Protein AF-A0A399ZL08-F1 (afdb_monomer_lite)

pLDDT: mean 86.12, std 14.03, range [38.22, 97.0]

Sequence (79 aa):
MLNMNPSPRTKAISILSKFRQEWQEAASGKSLLEVEGNIGMVLADLVNSFELASHEQSLVLGPQLFEEMREILYQPSRN

Structure (mmCIF, N/CA/C/O backbone):
data_AF-A0A399ZL08-F1
#
_entry.id   AF-A0A399ZL08-F1
#
loop_
_atom_site.group_PDB
_atom_site.id
_atom_site.type_symbol
_atom_site.label_atom_id
_atom_site.label_alt_id
_atom_site.label_comp_id
_atom_site.label_asym_id
_atom_site.label_entity_id
_atom_site.label_seq_id
_atom_site.pdbx_PDB_ins_code
_atom_site.Cartn_x
_atom_site.Cartn_y
_atom_site.Cartn_z
_atom_site.occupancy
_atom_site.B_iso_or_equiv
_atom_site.auth_seq_id
_atom_site.auth_comp_id
_atom_site.auth_asym_id
_atom_site.auth_atom_id
_atom_site.pdbx_PDB_model_num
ATOM 1 N N . MET A 1 1 ? 9.921 -27.923 -21.864 1.00 42.75 1 MET A N 1
ATOM 2 C CA . MET A 1 1 ? 9.818 -27.128 -20.623 1.00 42.75 1 MET A CA 1
ATOM 3 C C . MET A 1 1 ? 8.664 -26.157 -20.807 1.00 42.75 1 MET A C 1
ATOM 5 O O . MET A 1 1 ? 8.708 -25.376 -21.747 1.00 42.75 1 MET A O 1
ATOM 9 N N . LEU A 1 2 ? 7.589 -26.285 -20.024 1.00 53.00 2 LEU A N 1
ATOM 10 C CA . LEU A 1 2 ? 6.462 -25.347 -20.079 1.00 53.00 2 LEU A CA 1
ATOM 11 C C . LEU A 1 2 ? 6.926 -24.008 -19.498 1.00 53.00 2 LEU A C 1
ATOM 13 O O . LEU A 1 2 ? 7.608 -23.990 -18.477 1.00 53.00 2 LEU A O 1
ATOM 17 N N . ASN A 1 3 ? 6.599 -22.905 -20.168 1.00 55.97 3 ASN A N 1
ATOM 18 C CA . ASN A 1 3 ? 6.982 -21.567 -19.733 1.00 55.97 3 ASN A CA 1
ATOM 19 C C . ASN A 1 3 ? 6.298 -21.285 -18.380 1.00 55.97 3 ASN A C 1
ATOM 21 O O . ASN A 1 3 ? 5.092 -21.067 -18.329 1.00 55.97 3 ASN A O 1
ATOM 25 N N . MET A 1 4 ? 7.054 -21.353 -17.281 1.00 67.75 4 MET A N 1
ATOM 26 C CA . MET A 1 4 ? 6.553 -21.243 -15.901 1.00 67.75 4 MET A CA 1
ATOM 27 C C . MET A 1 4 ? 6.287 -19.798 -15.452 1.00 67.75 4 MET A C 1
ATOM 29 O O . MET A 1 4 ? 6.085 -19.551 -14.267 1.00 67.75 4 MET A O 1
ATOM 33 N N . ASN A 1 5 ? 6.290 -18.826 -16.366 1.00 73.56 5 ASN A N 1
ATOM 34 C CA . ASN A 1 5 ? 6.053 -17.436 -16.000 1.00 73.56 5 ASN A CA 1
ATOM 35 C C . ASN A 1 5 ? 4.551 -17.202 -15.778 1.00 73.56 5 ASN A C 1
ATOM 37 O O . ASN A 1 5 ? 3.780 -17.289 -16.739 1.00 73.56 5 ASN A O 1
ATOM 41 N N . PRO A 1 6 ? 4.108 -16.898 -14.541 1.00 78.44 6 PRO A N 1
ATOM 42 C CA . PRO A 1 6 ? 2.705 -16.620 -14.281 1.00 78.44 6 PRO A CA 1
ATOM 43 C C . PRO A 1 6 ? 2.261 -15.391 -15.076 1.00 78.44 6 PRO A C 1
ATOM 45 O O . PRO A 1 6 ? 3.010 -14.418 -15.211 1.00 78.44 6 PRO A O 1
ATOM 48 N N . SER A 1 7 ? 1.030 -15.438 -15.591 1.00 90.88 7 SER A N 1
ATOM 49 C CA . SER A 1 7 ? 0.450 -14.318 -16.334 1.00 90.88 7 SER A CA 1
ATOM 50 C C . SER A 1 7 ? 0.458 -13.034 -15.485 1.00 90.88 7 SER A C 1
ATOM 52 O O . SER A 1 7 ? 0.352 -13.124 -14.256 1.00 90.88 7 SER A O 1
ATOM 54 N N . PRO A 1 8 ? 0.505 -11.836 -16.098 1.00 90.25 8 PRO A N 1
ATOM 55 C CA . PRO A 1 8 ? 0.406 -10.573 -15.363 1.00 90.25 8 PRO A CA 1
ATOM 56 C C . PRO A 1 8 ? -0.810 -10.519 -14.427 1.00 90.25 8 PRO A C 1
ATOM 58 O O . PRO A 1 8 ? -0.700 -10.085 -13.285 1.00 90.25 8 PRO A O 1
ATOM 61 N N . ARG A 1 9 ? -1.952 -11.067 -14.866 1.00 91.94 9 ARG A N 1
ATOM 62 C CA . ARG A 1 9 ? -3.167 -11.179 -14.047 1.00 91.94 9 ARG A CA 1
ATOM 63 C C . ARG A 1 9 ? -2.960 -12.068 -12.820 1.00 91.94 9 ARG A C 1
ATOM 65 O O . ARG A 1 9 ? -3.395 -11.713 -11.732 1.00 91.94 9 ARG A O 1
ATOM 72 N N . THR A 1 10 ? -2.304 -13.216 -12.982 1.00 94.12 10 THR A N 1
ATOM 73 C CA . THR A 1 10 ? -2.002 -14.135 -11.871 1.00 94.12 10 THR A CA 1
ATOM 74 C C . THR A 1 10 ? -1.081 -13.474 -10.848 1.00 94.12 10 THR A C 1
ATOM 76 O O . THR A 1 10 ? -1.336 -13.576 -9.651 1.00 94.12 10 THR A O 1
ATOM 79 N N . LYS A 1 11 ? -0.054 -12.749 -11.312 1.00 91.44 11 LYS A N 1
ATOM 80 C CA . LYS A 1 11 ? 0.843 -11.977 -10.440 1.00 91.44 11 LYS A CA 1
ATOM 81 C C . LYS A 1 11 ? 0.080 -10.900 -9.668 1.00 91.44 11 LYS A C 1
ATOM 83 O O . LYS A 1 11 ? 0.174 -10.863 -8.447 1.00 91.44 11 LYS A O 1
ATOM 88 N N . ALA A 1 12 ? -0.743 -10.104 -10.354 1.00 92.62 12 ALA A N 1
ATOM 89 C CA . ALA A 1 12 ? -1.553 -9.063 -9.721 1.00 92.62 12 ALA A CA 1
ATOM 90 C C . ALA A 1 12 ? -2.499 -9.630 -8.651 1.00 92.62 12 ALA A C 1
ATOM 92 O O . ALA A 1 12 ? -2.566 -9.098 -7.548 1.00 92.62 12 ALA A O 1
ATOM 93 N N . ILE A 1 13 ? -3.183 -10.746 -8.934 1.00 95.94 13 ILE A N 1
ATOM 94 C CA . ILE A 1 13 ? -4.045 -11.416 -7.948 1.00 95.94 13 ILE A CA 1
ATOM 95 C C . ILE A 1 13 ? -3.236 -11.864 -6.728 1.00 95.94 13 ILE A C 1
ATOM 97 O O . ILE A 1 13 ? -3.688 -11.666 -5.603 1.00 95.94 13 ILE A O 1
ATOM 101 N N . SER A 1 14 ? -2.052 -12.448 -6.932 1.00 95.62 14 SER A N 1
ATOM 102 C CA . SER A 1 14 ? -1.183 -12.887 -5.834 1.00 95.62 14 SER A CA 1
ATOM 103 C C . SER A 1 14 ? -0.747 -11.718 -4.950 1.00 95.62 14 SER A C 1
ATOM 105 O O . SER A 1 14 ? -0.831 -11.812 -3.728 1.00 95.62 14 SER A O 1
ATOM 107 N N . ILE A 1 15 ? -0.323 -10.614 -5.565 1.00 95.44 15 ILE A N 1
ATOM 108 C CA . ILE A 1 15 ? 0.124 -9.398 -4.877 1.00 95.44 15 ILE A CA 1
ATOM 109 C C . ILE A 1 15 ? -1.024 -8.793 -4.062 1.00 95.44 15 ILE A C 1
ATOM 111 O O . ILE A 1 15 ? -0.889 -8.594 -2.859 1.00 95.44 15 ILE A O 1
ATOM 115 N N . LEU A 1 16 ? -2.190 -8.593 -4.682 1.00 96.31 16 LEU A N 1
ATOM 116 C CA . LEU A 1 16 ? -3.366 -8.034 -4.007 1.00 96.31 16 LEU A CA 1
ATOM 117 C C . LEU A 1 16 ? -3.891 -8.947 -2.889 1.00 96.31 16 LEU A C 1
ATOM 119 O O . LEU A 1 16 ? -4.367 -8.464 -1.863 1.00 96.31 16 LEU A O 1
ATOM 123 N N . SER A 1 17 ? -3.790 -10.269 -3.061 1.00 97.00 17 SER A N 1
ATOM 124 C CA . SER A 1 17 ? -4.183 -11.233 -2.027 1.00 97.00 17 SER A CA 1
ATOM 125 C C . SER A 1 17 ? -3.279 -11.144 -0.801 1.00 97.00 17 SER A C 1
ATOM 127 O O . SER A 1 17 ? -3.792 -11.194 0.318 1.00 97.00 17 SER A O 1
ATOM 129 N N . LYS A 1 18 ? -1.966 -10.987 -1.016 1.00 95.69 18 LYS A N 1
ATOM 130 C CA . LYS A 1 18 ? -0.980 -10.785 0.049 1.00 95.69 18 LYS A CA 1
ATOM 131 C C . LYS A 1 18 ? -1.209 -9.451 0.763 1.00 95.69 18 LYS A C 1
ATOM 133 O O . LYS A 1 18 ? -1.405 -9.457 1.971 1.00 95.69 18 LYS A O 1
ATOM 138 N N . PHE A 1 19 ? -1.332 -8.356 0.012 1.00 95.12 19 PHE A N 1
ATOM 139 C CA . PHE A 1 19 ? -1.655 -7.031 0.552 1.00 95.12 19 PHE A CA 1
ATOM 140 C C . PHE A 1 19 ? -2.900 -7.070 1.459 1.00 95.12 19 PHE A C 1
ATOM 142 O O . PHE A 1 19 ? -2.878 -6.626 2.604 1.00 95.12 19 PHE A O 1
ATOM 149 N N . ARG A 1 20 ? -3.993 -7.691 0.992 1.00 95.06 20 ARG A N 1
ATOM 150 C CA . ARG A 1 20 ? -5.224 -7.845 1.783 1.00 95.06 20 ARG A CA 1
ATOM 151 C C . ARG A 1 20 ? -5.019 -8.699 3.044 1.00 95.06 20 ARG A C 1
ATOM 153 O O . ARG A 1 20 ? -5.691 -8.455 4.041 1.00 95.06 20 ARG A O 1
ATOM 160 N N . GLN A 1 21 ? -4.162 -9.723 3.008 1.00 95.25 21 GLN A N 1
ATOM 161 C CA . GLN A 1 21 ? -3.841 -10.534 4.193 1.00 95.25 21 GLN A CA 1
ATOM 162 C C . GLN A 1 21 ? -3.111 -9.698 5.246 1.00 95.25 21 GLN A C 1
ATOM 164 O O . GLN A 1 21 ? -3.570 -9.649 6.382 1.00 95.25 21 GLN A O 1
ATOM 169 N N . GLU A 1 22 ? -2.062 -8.982 4.847 1.00 92.94 22 GLU A N 1
ATOM 170 C CA . GLU A 1 22 ? -1.261 -8.131 5.736 1.00 92.94 22 GLU A CA 1
ATOM 171 C C . GLU A 1 22 ? -2.126 -7.059 6.414 1.00 92.94 22 GLU A C 1
ATOM 173 O O . GLU A 1 22 ? -2.097 -6.891 7.633 1.00 92.94 22 GLU A O 1
ATOM 178 N N . TRP A 1 23 ? -2.997 -6.398 5.648 1.00 92.75 23 TRP A N 1
ATOM 179 C CA . TRP A 1 23 ? -3.920 -5.407 6.200 1.00 92.75 23 TRP A CA 1
ATOM 180 C C . TRP A 1 23 ? -5.006 -6.024 7.088 1.00 92.75 23 TRP A C 1
ATOM 182 O O . TRP A 1 23 ? -5.423 -5.410 8.070 1.00 92.75 23 TRP A O 1
ATOM 192 N N . GLN A 1 24 ? -5.461 -7.247 6.796 1.00 93.75 24 GLN A N 1
ATOM 193 C CA . GLN A 1 24 ? -6.412 -7.954 7.659 1.00 93.75 24 GLN A CA 1
ATOM 194 C C . GLN A 1 24 ? -5.797 -8.316 9.017 1.00 93.75 24 GLN A C 1
ATOM 196 O O . GLN A 1 24 ? -6.499 -8.274 10.031 1.00 93.75 24 GLN A O 1
ATOM 201 N N . GLU A 1 25 ? -4.510 -8.664 9.035 1.00 92.75 25 GLU A N 1
ATOM 202 C CA . GLU A 1 25 ? -3.741 -8.898 10.258 1.00 92.75 25 GLU A CA 1
ATOM 203 C C . GLU A 1 25 ? -3.565 -7.593 11.045 1.00 92.75 25 GLU A C 1
ATOM 205 O O . GLU A 1 25 ? -3.891 -7.547 12.233 1.00 92.75 25 GLU A O 1
ATOM 210 N N . ALA A 1 26 ? -3.168 -6.504 10.375 1.00 89.81 26 ALA A N 1
ATOM 211 C CA . ALA A 1 26 ? -3.035 -5.179 10.988 1.00 89.81 26 ALA A CA 1
ATOM 212 C C . ALA A 1 26 ? -4.359 -4.663 11.585 1.00 89.81 26 ALA A C 1
ATOM 214 O O . ALA A 1 26 ? -4.375 -4.054 12.656 1.00 89.81 26 ALA A O 1
ATOM 215 N N . ALA A 1 27 ? -5.492 -4.978 10.948 1.00 91.44 27 ALA A N 1
ATOM 216 C CA . ALA A 1 27 ? -6.829 -4.643 11.433 1.00 91.44 27 ALA A CA 1
ATOM 217 C C . ALA A 1 27 ? -7.230 -5.370 12.734 1.00 91.44 27 ALA A C 1
ATOM 219 O O . ALA A 1 27 ? -8.292 -5.078 13.288 1.00 91.44 27 ALA A O 1
ATOM 220 N N . SER A 1 28 ? -6.419 -6.311 13.240 1.00 90.12 28 SER A N 1
ATOM 221 C CA . SER A 1 28 ? -6.662 -7.031 14.501 1.00 90.12 28 SER A CA 1
ATOM 222 C C . SER A 1 28 ? -8.056 -7.677 14.570 1.00 90.12 28 SER A C 1
ATOM 224 O O . SER A 1 28 ? -8.744 -7.613 15.588 1.00 90.12 28 SER A O 1
ATOM 226 N N . GLY A 1 29 ? -8.501 -8.268 13.456 1.00 86.62 29 GLY A N 1
ATOM 227 C CA . GLY A 1 29 ? -9.801 -8.942 13.345 1.00 86.62 29 GLY A CA 1
ATOM 228 C C . GLY A 1 29 ? -11.002 -8.028 13.074 1.00 86.62 29 GLY A C 1
ATOM 229 O O . GLY A 1 29 ? -12.114 -8.534 12.934 1.00 86.62 29 GLY A O 1
ATOM 230 N N . LYS A 1 30 ? -10.808 -6.707 12.959 1.00 92.44 30 LYS A N 1
ATOM 231 C CA . LYS A 1 30 ? -11.858 -5.783 12.503 1.00 92.44 30 LYS A CA 1
ATOM 232 C C . LYS A 1 30 ? -12.114 -5.925 11.001 1.00 92.44 30 LYS A C 1
ATOM 234 O O . LYS A 1 30 ? -11.263 -6.400 10.242 1.00 92.44 30 LYS A O 1
ATOM 239 N N . SER A 1 31 ? -13.296 -5.486 10.573 1.00 92.00 31 SER A N 1
ATOM 240 C CA . SER A 1 31 ? -13.639 -5.386 9.155 1.00 92.00 31 SER A CA 1
ATOM 241 C C . SER A 1 31 ? -12.707 -4.400 8.450 1.00 92.00 31 SER A C 1
ATOM 243 O O . SER A 1 31 ? -12.561 -3.264 8.896 1.00 92.00 31 SER A O 1
ATOM 245 N N . LEU A 1 32 ? -12.139 -4.794 7.305 1.00 91.88 32 LEU A N 1
ATOM 246 C CA . LEU A 1 32 ? -11.355 -3.887 6.453 1.00 91.88 32 LEU A CA 1
ATOM 247 C C . LEU A 1 32 ? -12.178 -2.712 5.899 1.00 91.88 32 LEU A C 1
ATOM 249 O O . LEU A 1 32 ? -11.604 -1.743 5.417 1.00 91.88 32 LEU A O 1
ATOM 253 N N . LEU A 1 33 ? -13.510 -2.788 5.965 1.00 91.75 33 LEU A N 1
ATOM 254 C CA . LEU A 1 33 ? -14.400 -1.687 5.588 1.00 91.75 33 LEU A CA 1
ATOM 255 C C . LEU A 1 33 ? -14.603 -0.668 6.717 1.00 91.75 33 LEU A C 1
ATOM 257 O O . LEU A 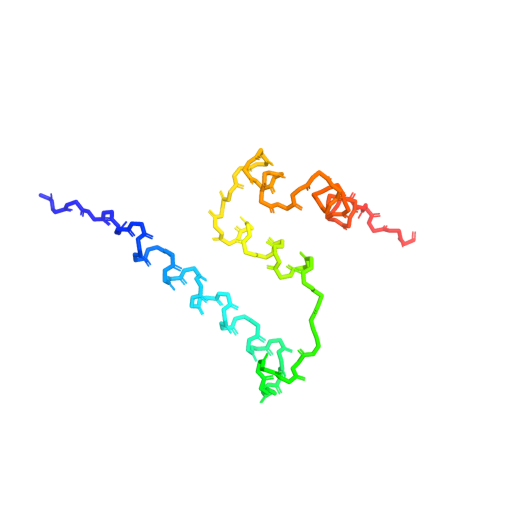1 33 ? -15.126 0.411 6.471 1.00 91.75 33 LEU A O 1
ATOM 261 N N . GLU A 1 34 ? -14.230 -1.019 7.947 1.00 89.25 34 GLU A N 1
ATOM 262 C CA . GLU A 1 34 ? -14.483 -0.221 9.154 1.00 89.25 34 GLU A CA 1
ATOM 263 C C . GLU A 1 34 ? -13.188 0.315 9.780 1.00 89.25 34 GLU A C 1
ATOM 265 O O . GLU A 1 34 ? -13.232 1.043 10.771 1.00 89.25 34 GLU A O 1
ATOM 270 N N . VAL A 1 35 ? -12.026 -0.053 9.231 1.00 87.38 35 VAL A N 1
ATOM 271 C CA . VAL A 1 35 ? -10.734 0.484 9.664 1.00 87.38 35 VAL A CA 1
ATOM 272 C C . VAL A 1 35 ? -10.460 1.825 8.995 1.00 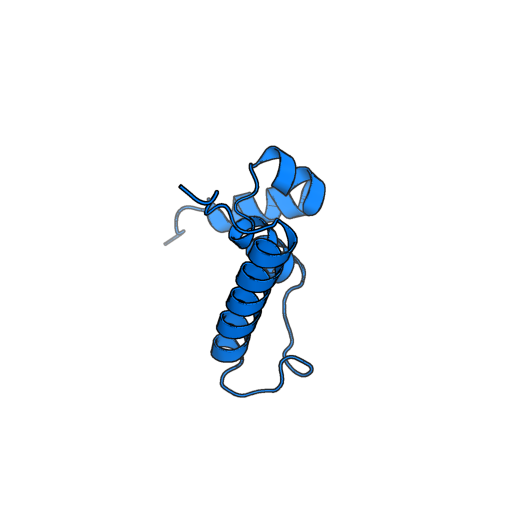87.38 35 VAL A C 1
ATOM 274 O O . VAL A 1 35 ? -10.553 1.966 7.778 1.00 87.38 35 VAL A O 1
ATOM 277 N N . GLU A 1 36 ? -10.074 2.815 9.796 1.00 86.31 36 GLU A N 1
ATOM 278 C CA . GLU A 1 36 ? -9.500 4.053 9.278 1.00 86.31 36 GLU A CA 1
ATOM 279 C C . GLU A 1 36 ? -8.053 3.789 8.846 1.00 86.31 36 GLU A C 1
ATOM 281 O O . GLU A 1 36 ? -7.240 3.291 9.626 1.00 86.31 36 GLU A O 1
ATOM 286 N N . GLY A 1 37 ? -7.731 4.109 7.592 1.00 81.88 37 GLY A N 1
ATOM 287 C CA . GLY A 1 37 ? -6.400 3.924 7.018 1.00 81.88 37 GLY A CA 1
ATOM 288 C C . GLY A 1 37 ? -5.928 5.170 6.275 1.00 81.88 37 GLY A C 1
ATOM 289 O O . GLY A 1 37 ? -6.714 5.858 5.623 1.00 81.88 37 GLY A O 1
ATOM 290 N N . ASN A 1 38 ? -4.627 5.460 6.352 1.00 88.88 38 ASN A N 1
ATOM 291 C CA . ASN A 1 38 ? -4.015 6.521 5.557 1.00 88.88 38 ASN A CA 1
ATOM 292 C C . ASN A 1 38 ? -3.885 6.050 4.097 1.00 88.88 38 ASN A C 1
ATOM 294 O O . ASN A 1 38 ? -3.100 5.150 3.799 1.00 88.88 38 ASN A O 1
ATOM 298 N N . ILE A 1 39 ? -4.641 6.669 3.185 1.00 89.00 39 ILE A N 1
ATOM 299 C CA . ILE A 1 39 ? -4.652 6.310 1.756 1.00 89.00 39 ILE A CA 1
ATOM 300 C C . ILE A 1 39 ? -3.266 6.445 1.108 1.00 89.00 39 ILE A C 1
ATOM 302 O O . ILE A 1 39 ? -2.921 5.642 0.245 1.00 89.00 39 ILE A O 1
ATOM 306 N N . GLY A 1 40 ? -2.446 7.405 1.543 1.00 91.06 40 GLY A N 1
ATOM 307 C CA . GLY A 1 40 ? -1.069 7.548 1.069 1.00 91.06 40 GLY A CA 1
ATOM 308 C C . GLY A 1 40 ? -0.207 6.329 1.409 1.00 91.06 40 GLY A C 1
ATOM 309 O O . GLY A 1 40 ? 0.489 5.815 0.537 1.00 91.06 40 GLY A O 1
ATOM 310 N N . MET A 1 41 ? -0.332 5.803 2.632 1.00 88.62 41 MET A N 1
ATOM 311 C CA . MET A 1 41 ? 0.359 4.574 3.052 1.00 88.62 41 MET A CA 1
ATOM 312 C C . MET A 1 41 ? -0.147 3.342 2.296 1.00 88.62 41 MET A C 1
ATOM 314 O O . MET A 1 41 ? 0.650 2.520 1.860 1.00 88.62 41 MET A O 1
ATOM 318 N N . VAL A 1 42 ? -1.459 3.245 2.063 1.00 90.94 42 VAL A N 1
ATOM 319 C CA . VAL A 1 42 ? -2.043 2.170 1.241 1.00 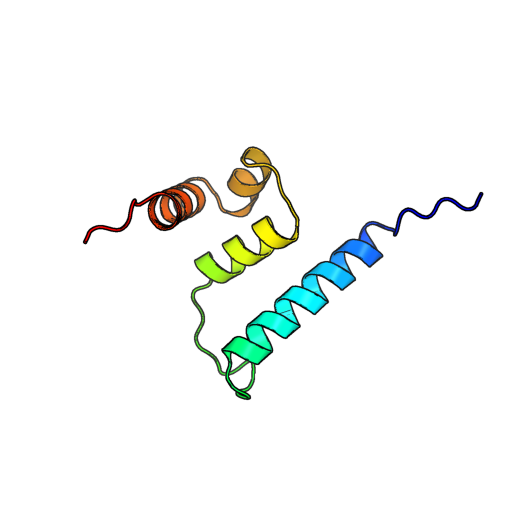90.94 42 VAL A CA 1
ATOM 320 C C . VAL A 1 42 ? -1.450 2.172 -0.171 1.00 90.94 42 VAL A C 1
ATOM 322 O O . VAL A 1 42 ? -1.078 1.123 -0.695 1.00 90.94 42 VAL A O 1
ATOM 325 N N . LEU A 1 43 ? -1.342 3.345 -0.798 1.00 92.94 43 LEU A N 1
ATOM 326 C CA . LEU A 1 43 ? -0.750 3.466 -2.128 1.00 92.94 43 LEU A CA 1
ATOM 327 C C . LEU A 1 43 ? 0.748 3.133 -2.118 1.00 92.94 43 LEU A C 1
ATOM 329 O O . LEU A 1 43 ? 1.215 2.461 -3.037 1.00 92.94 43 LEU A O 1
ATOM 333 N N . ALA A 1 44 ? 1.481 3.553 -1.083 1.00 90.94 44 ALA A N 1
ATOM 334 C CA . ALA A 1 44 ? 2.894 3.221 -0.908 1.00 90.94 44 ALA A CA 1
ATOM 335 C C . ALA A 1 44 ? 3.113 1.700 -0.800 1.00 90.94 44 ALA A C 1
ATOM 337 O O . ALA A 1 44 ? 3.944 1.136 -1.514 1.00 90.94 44 ALA A O 1
ATOM 338 N N . ASP A 1 45 ? 2.313 1.017 0.019 1.00 91.19 45 ASP A N 1
ATOM 339 C CA . ASP A 1 45 ? 2.359 -0.440 0.169 1.00 91.19 45 ASP A CA 1
ATOM 340 C C . ASP A 1 45 ? 2.065 -1.162 -1.145 1.00 91.19 45 ASP A C 1
ATOM 342 O O . ASP A 1 45 ? 2.726 -2.148 -1.477 1.00 91.19 45 ASP A O 1
ATOM 346 N N . LEU A 1 46 ? 1.100 -0.667 -1.927 1.00 93.00 46 LEU A N 1
ATOM 347 C CA . LEU A 1 46 ? 0.782 -1.241 -3.229 1.00 93.00 46 LEU A CA 1
ATOM 348 C C . LEU A 1 46 ? 1.961 -1.104 -4.193 1.00 93.00 46 LEU A C 1
ATOM 350 O O . LEU A 1 46 ? 2.407 -2.114 -4.733 1.00 93.00 46 LEU A O 1
ATOM 354 N N . VAL A 1 47 ? 2.506 0.100 -4.396 1.00 94.19 47 VAL A N 1
ATOM 355 C CA . VAL A 1 47 ? 3.619 0.280 -5.347 1.00 94.19 47 VAL A CA 1
ATOM 356 C C . VAL A 1 47 ? 4.873 -0.496 -4.932 1.00 94.19 47 VAL A C 1
ATOM 358 O O . VAL A 1 47 ? 5.576 -1.013 -5.802 1.00 94.19 47 VAL A O 1
ATOM 361 N N . ASN A 1 48 ? 5.101 -0.661 -3.624 1.00 90.69 48 ASN A N 1
ATOM 362 C CA . ASN A 1 48 ? 6.146 -1.532 -3.086 1.00 90.69 48 ASN A CA 1
ATOM 363 C C . ASN A 1 48 ? 5.858 -3.013 -3.371 1.00 90.69 48 ASN A C 1
ATOM 365 O O . ASN A 1 48 ? 6.742 -3.738 -3.819 1.00 90.69 48 ASN A O 1
ATOM 369 N N . SER A 1 49 ? 4.618 -3.465 -3.170 1.00 92.62 49 SER A N 1
ATOM 370 C CA . SER A 1 49 ? 4.210 -4.861 -3.396 1.00 92.62 49 SER A CA 1
ATOM 371 C C . SER A 1 49 ? 4.211 -5.259 -4.876 1.00 92.62 49 SER A C 1
ATOM 373 O O . SER A 1 49 ? 4.358 -6.436 -5.203 1.00 92.62 49 SER A O 1
ATOM 375 N N . PHE A 1 50 ? 4.044 -4.286 -5.773 1.00 93.56 50 PHE A N 1
ATOM 376 C CA . PHE A 1 50 ? 4.212 -4.455 -7.217 1.00 93.56 50 PHE A CA 1
ATOM 377 C C . PHE A 1 50 ? 5.675 -4.363 -7.676 1.00 93.56 50 PHE A C 1
ATOM 379 O O . PHE A 1 50 ? 5.925 -4.530 -8.868 1.00 93.56 50 PHE A O 1
ATOM 386 N N . GLU A 1 51 ? 6.620 -4.136 -6.755 1.00 91.69 51 GLU A N 1
ATOM 387 C CA . GLU A 1 51 ? 8.059 -4.014 -7.029 1.00 91.69 51 GLU A CA 1
ATOM 388 C C . GLU A 1 51 ? 8.365 -2.960 -8.109 1.00 91.69 51 GLU A C 1
ATOM 390 O O . GLU A 1 51 ? 9.278 -3.116 -8.921 1.00 91.69 51 GLU A O 1
ATOM 395 N N . LEU A 1 52 ? 7.574 -1.881 -8.130 1.00 93.81 52 LEU A N 1
ATOM 396 C CA . LEU A 1 52 ? 7.717 -0.818 -9.119 1.00 93.81 52 LEU A CA 1
ATOM 397 C C . LEU A 1 52 ? 9.055 -0.097 -8.945 1.00 93.81 52 LEU A C 1
ATOM 399 O O . LEU A 1 52 ? 9.480 0.190 -7.823 1.00 93.81 52 LEU A O 1
ATOM 403 N N . ALA A 1 53 ? 9.698 0.265 -10.053 1.00 92.44 53 ALA A N 1
ATOM 404 C CA . ALA A 1 53 ? 10.893 1.098 -10.022 1.00 92.44 53 ALA A CA 1
ATOM 405 C C . ALA A 1 53 ? 10.550 2.526 -9.564 1.00 92.44 53 ALA A C 1
ATOM 407 O O . ALA A 1 53 ? 9.434 3.000 -9.759 1.00 92.44 53 ALA A O 1
ATOM 408 N N . SER A 1 54 ? 11.519 3.273 -9.023 1.00 89.25 54 SER A N 1
ATOM 409 C CA . SER A 1 54 ? 11.271 4.607 -8.441 1.00 89.25 54 SER A CA 1
ATOM 410 C C . SER A 1 54 ? 10.556 5.586 -9.385 1.00 89.25 54 SER A C 1
ATOM 412 O O . SER A 1 54 ? 9.734 6.382 -8.942 1.00 8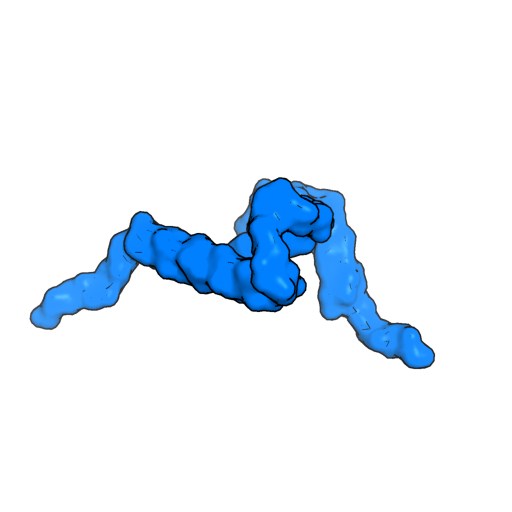9.25 54 SER A O 1
ATOM 414 N N . HIS A 1 55 ? 10.828 5.513 -10.691 1.00 92.44 55 HIS A N 1
ATOM 415 C CA . HIS A 1 55 ? 10.132 6.343 -11.677 1.00 92.44 55 HIS A CA 1
ATOM 416 C C . HIS A 1 55 ? 8.655 5.938 -11.846 1.00 92.44 55 HIS A C 1
ATOM 418 O O . HIS A 1 55 ? 7.795 6.807 -11.944 1.00 92.44 55 HIS A O 1
ATOM 424 N N . GLU A 1 56 ? 8.340 4.641 -11.821 1.00 94.81 56 GLU A N 1
ATOM 425 C CA . GLU A 1 56 ? 6.969 4.114 -11.882 1.00 94.81 56 GLU A CA 1
ATOM 426 C C . GLU A 1 56 ? 6.204 4.423 -10.593 1.00 94.81 56 GLU A C 1
ATOM 428 O O . GLU A 1 56 ? 5.045 4.830 -10.643 1.00 94.81 56 GLU A O 1
ATOM 433 N N . GLN A 1 57 ? 6.868 4.317 -9.439 1.00 94.00 57 GLN A N 1
ATOM 434 C CA . GLN A 1 57 ? 6.308 4.742 -8.156 1.00 94.00 57 GLN A CA 1
ATOM 435 C C . GLN A 1 57 ? 5.925 6.227 -8.184 1.00 94.00 57 GLN A C 1
ATOM 437 O O . GLN A 1 57 ? 4.819 6.574 -7.777 1.00 94.00 57 GLN A O 1
ATOM 442 N N . SER A 1 58 ? 6.790 7.100 -8.716 1.00 93.62 58 SER A N 1
ATOM 443 C CA . SER A 1 58 ? 6.503 8.536 -8.842 1.00 93.62 58 SER A CA 1
ATOM 444 C C . SER A 1 58 ? 5.313 8.827 -9.767 1.00 93.62 58 SER A C 1
ATOM 446 O O . SER A 1 58 ? 4.521 9.722 -9.477 1.00 93.62 58 SER A O 1
ATOM 448 N N . LEU A 1 59 ? 5.133 8.048 -10.841 1.00 94.69 59 LEU A N 1
ATOM 449 C CA . LEU A 1 59 ? 3.965 8.171 -11.723 1.00 94.69 59 LEU A CA 1
ATOM 450 C C . LEU A 1 59 ? 2.658 7.782 -11.019 1.00 94.69 59 LEU A C 1
ATOM 452 O O . LEU A 1 59 ? 1.638 8.430 -11.241 1.00 94.69 59 LEU A O 1
ATOM 456 N N . VAL A 1 60 ? 2.680 6.737 -10.184 1.00 93.81 60 VAL A N 1
ATOM 457 C CA . VAL A 1 60 ? 1.487 6.247 -9.471 1.00 93.81 60 VAL A CA 1
ATOM 458 C C . VAL A 1 60 ? 1.140 7.121 -8.266 1.00 93.81 60 VAL A C 1
ATOM 460 O O . VAL A 1 60 ? -0.027 7.447 -8.063 1.00 93.81 60 VAL A O 1
ATOM 463 N N . LEU A 1 61 ? 2.136 7.504 -7.466 1.00 94.25 61 LEU A N 1
ATOM 464 C CA . LEU A 1 61 ? 1.942 8.301 -6.251 1.00 94.25 61 LEU A CA 1
ATOM 465 C C . LEU A 1 61 ? 1.783 9.798 -6.550 1.00 94.25 61 LEU A C 1
ATOM 467 O O . LEU A 1 61 ? 1.204 10.535 -5.755 1.00 94.25 61 LEU A O 1
ATOM 471 N N . GLY A 1 62 ? 2.285 10.259 -7.694 1.00 95.19 62 GLY A N 1
ATOM 472 C CA . GLY A 1 62 ? 2.475 11.676 -7.964 1.00 95.19 62 GLY A CA 1
ATOM 473 C C . GLY A 1 62 ? 3.678 12.247 -7.198 1.00 95.19 62 GLY A C 1
ATOM 474 O O . GLY A 1 62 ? 4.157 11.655 -6.228 1.00 95.19 62 GLY A O 1
ATOM 475 N N . PRO A 1 63 ? 4.194 13.415 -7.619 1.00 91.19 63 PRO A N 1
ATOM 476 C CA . PRO A 1 63 ? 5.457 13.945 -7.108 1.00 91.19 63 PRO A CA 1
ATOM 477 C C . PRO A 1 63 ? 5.406 14.291 -5.616 1.00 91.19 63 PRO A C 1
ATOM 479 O O . PRO A 1 63 ? 6.373 14.046 -4.907 1.00 91.19 63 PRO A O 1
ATOM 482 N N . GLN A 1 64 ? 4.282 14.823 -5.128 1.00 93.56 64 GLN A N 1
ATOM 483 C CA . GLN A 1 64 ? 4.161 15.248 -3.734 1.00 93.56 64 GLN A CA 1
ATOM 484 C C . GLN A 1 64 ? 4.169 14.055 -2.768 1.00 93.56 64 GLN A C 1
ATOM 486 O O . GLN A 1 64 ? 5.027 13.988 -1.896 1.00 93.56 64 GLN A O 1
ATOM 491 N N . LEU A 1 65 ? 3.262 13.088 -2.952 1.00 93.38 65 LEU A N 1
ATOM 492 C CA . LEU A 1 65 ? 3.183 11.912 -2.080 1.00 93.38 65 LEU A CA 1
ATOM 493 C C . LEU A 1 65 ? 4.445 11.046 -2.183 1.00 93.38 65 LEU A C 1
ATOM 495 O O . LEU A 1 65 ? 4.887 10.487 -1.184 1.00 93.38 65 LEU A O 1
ATOM 499 N N . PHE A 1 66 ? 5.052 10.950 -3.370 1.00 93.75 6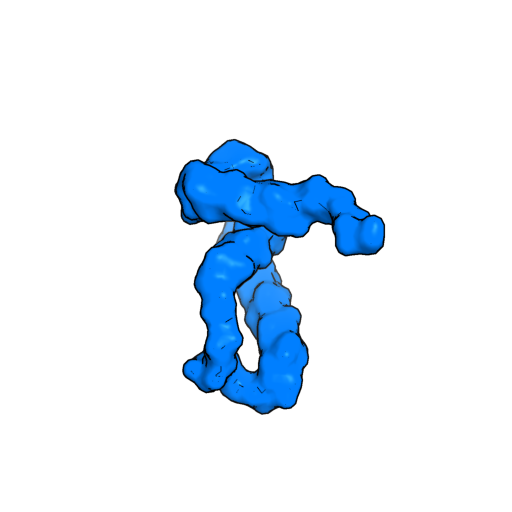6 PHE A N 1
ATOM 500 C CA . PHE A 1 66 ? 6.325 10.250 -3.537 1.00 93.75 66 PHE A CA 1
ATOM 501 C C . PHE A 1 66 ? 7.435 10.865 -2.672 1.00 93.75 66 PHE A C 1
ATOM 503 O O . PHE A 1 66 ? 8.140 10.132 -1.980 1.00 93.75 66 PHE A O 1
ATOM 510 N N . GLU A 1 67 ? 7.572 12.194 -2.659 1.00 92.31 67 GLU A N 1
ATOM 511 C CA . GLU A 1 67 ? 8.563 12.865 -1.811 1.00 92.31 67 GLU A CA 1
ATOM 512 C C . GLU A 1 67 ? 8.205 12.780 -0.318 1.00 92.31 67 GLU A C 1
ATOM 514 O O . GLU A 1 67 ? 9.079 12.452 0.480 1.00 92.31 67 GLU A O 1
ATOM 519 N N . GLU A 1 68 ? 6.932 12.938 0.065 1.00 92.00 68 GLU A N 1
ATOM 520 C CA . GLU A 1 68 ? 6.480 12.730 1.454 1.00 92.00 68 GLU A CA 1
ATOM 521 C C . GLU A 1 68 ? 6.848 11.323 1.965 1.00 92.00 68 GLU A C 1
ATOM 523 O O . GLU A 1 68 ? 7.363 11.163 3.075 1.00 92.00 68 GLU A O 1
ATOM 528 N N . MET A 1 69 ? 6.651 10.287 1.140 1.00 88.38 69 MET A N 1
ATOM 529 C CA . MET A 1 69 ? 7.021 8.910 1.486 1.00 88.38 69 MET A CA 1
ATOM 530 C C . MET A 1 69 ? 8.534 8.719 1.569 1.00 88.38 69 MET A C 1
ATOM 532 O O . MET A 1 69 ? 9.016 8.025 2.465 1.00 88.38 69 MET A O 1
ATOM 536 N N . ARG A 1 70 ? 9.307 9.347 0.675 1.00 85.00 70 ARG A N 1
ATOM 537 C CA . ARG A 1 70 ? 10.769 9.332 0.776 1.00 85.00 70 ARG A CA 1
ATOM 538 C C . ARG A 1 70 ? 11.231 9.967 2.080 1.00 85.00 70 ARG A C 1
ATOM 540 O O . ARG A 1 70 ? 12.080 9.398 2.753 1.00 85.00 70 ARG A O 1
ATOM 547 N N . GLU A 1 71 ? 10.673 11.101 2.474 1.00 84.38 71 GLU A N 1
ATOM 548 C CA . GLU A 1 71 ? 11.035 11.731 3.741 1.00 84.38 71 GLU A CA 1
ATOM 549 C C . GLU A 1 71 ? 10.721 10.823 4.935 1.00 84.38 71 GLU A C 1
ATOM 551 O O . GLU A 1 71 ? 11.564 10.670 5.815 1.00 84.38 71 GLU A O 1
ATOM 556 N N . ILE A 1 72 ? 9.565 10.157 4.942 1.00 81.75 72 ILE A N 1
ATOM 557 C CA . ILE A 1 72 ? 9.178 9.231 6.016 1.00 81.75 72 ILE A CA 1
ATOM 558 C C . ILE A 1 72 ? 10.108 8.010 6.088 1.00 81.75 72 ILE A C 1
ATOM 560 O O . ILE A 1 72 ? 10.514 7.613 7.178 1.00 81.75 72 ILE A O 1
ATOM 564 N N . LEU A 1 73 ? 10.466 7.420 4.945 1.00 70.62 73 LEU A N 1
ATOM 565 C CA . LEU A 1 73 ? 11.279 6.199 4.885 1.00 70.62 73 LEU A CA 1
ATOM 566 C C . LEU A 1 73 ? 12.784 6.458 5.056 1.00 70.62 73 LEU A C 1
ATOM 568 O O . LEU A 1 73 ? 13.504 5.576 5.523 1.00 70.62 73 LEU A O 1
ATOM 572 N N . TYR A 1 74 ? 13.270 7.643 4.670 1.00 64.12 74 TYR A N 1
ATOM 573 C CA . TYR A 1 74 ? 14.690 8.011 4.713 1.00 64.12 74 TYR A CA 1
ATOM 574 C C . TYR A 1 74 ? 15.06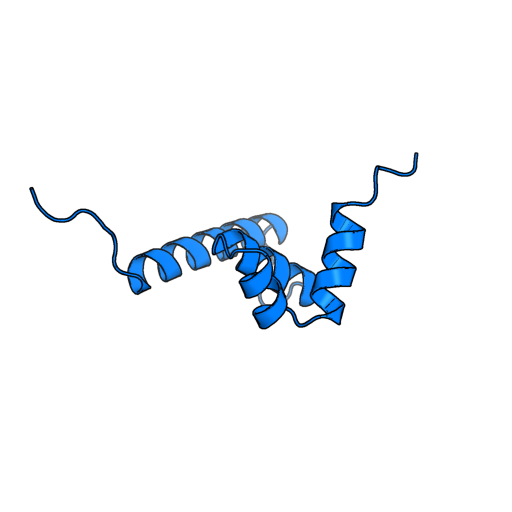2 8.939 5.873 1.00 64.12 74 TYR A C 1
ATOM 576 O O . TYR A 1 74 ? 16.233 9.305 5.984 1.00 64.12 74 TYR A O 1
ATOM 584 N N . GLN A 1 75 ? 14.129 9.313 6.753 1.00 55.50 75 GLN A N 1
ATOM 585 C CA . GLN A 1 75 ? 14.490 9.979 8.002 1.00 55.50 75 GLN A CA 1
ATOM 586 C C . GLN A 1 75 ? 15.309 9.006 8.871 1.00 55.50 75 GLN A C 1
ATOM 588 O O . GLN A 1 75 ? 14.762 8.012 9.353 1.00 55.50 75 GLN A O 1
ATOM 593 N N . PRO A 1 76 ? 16.617 9.258 9.099 1.00 47.88 76 PRO A N 1
ATOM 594 C CA . PRO A 1 76 ? 17.362 8.481 10.071 1.00 47.88 76 PRO A CA 1
ATOM 595 C C . PRO A 1 76 ? 16.731 8.794 11.423 1.00 47.88 76 PRO A C 1
ATOM 597 O O . PRO A 1 76 ? 16.562 9.969 11.752 1.00 47.88 76 PRO A O 1
ATOM 600 N N . SER A 1 77 ? 16.336 7.752 12.154 1.00 51.22 77 SER A N 1
ATOM 601 C CA . SER A 1 77 ? 15.700 7.823 13.468 1.00 51.22 77 SER A CA 1
ATOM 602 C C . SER A 1 77 ? 16.244 9.003 14.275 1.00 51.22 77 SER A C 1
ATOM 604 O O . SER A 1 77 ? 17.381 8.964 14.747 1.00 51.22 77 SER A O 1
ATOM 606 N N . ARG A 1 78 ? 15.459 10.079 14.399 1.00 45.38 78 ARG A N 1
ATOM 607 C CA . ARG A 1 78 ? 15.753 11.151 15.351 1.00 45.38 78 ARG A CA 1
ATOM 608 C C . ARG A 1 78 ? 15.452 10.596 16.742 1.00 45.38 78 ARG A C 1
ATOM 610 O O . ARG A 1 78 ? 14.330 10.727 17.220 1.00 45.38 78 ARG A O 1
ATOM 617 N N . ASN A 1 79 ? 16.446 9.926 17.322 1.00 38.22 79 ASN A N 1
ATOM 618 C CA . ASN A 1 79 ? 16.599 9.818 18.770 1.00 38.22 79 ASN A CA 1
ATOM 619 C C . ASN A 1 79 ? 17.269 11.090 19.284 1.00 38.22 79 ASN A C 1
ATOM 621 O O . ASN A 1 79 ? 18.274 11.504 18.660 1.00 38.22 79 ASN A O 1
#

Secondary structure (DSSP, 8-state):
-------HHHHHHHHHHHHHHHHHHHTTTS-TTT----HHHHHHHHHHHTT--HHHHHHHHHHHHHHHHHHHHH-----

Foldseek 3Di:
DPPPDDDPVRLLVVLVVVLVVVVCVVCVNDDPVPDDDDVLVSLVSSCVSVVHDLVVSCVSNPVPSSVVVCCVVVPDDPD

Radius of gyration: 15.54 Å; chains: 1; bounding box: 32×42×39 Å